Protein AF-A0A7Z7K9E3-F1 (afdb_monomer_lite)

Structure (mmCIF, N/CA/C/O backbone):
data_AF-A0A7Z7K9E3-F1
#
_entry.id   AF-A0A7Z7K9E3-F1
#
loop_
_atom_site.group_PDB
_atom_site.id
_atom_site.type_symbol
_atom_site.label_atom_id
_atom_site.label_alt_id
_atom_site.label_comp_id
_atom_site.label_asym_id
_atom_site.label_entity_id
_atom_site.label_seq_id
_atom_site.pdbx_PDB_ins_code
_atom_site.Cartn_x
_atom_site.Cartn_y
_atom_site.Cartn_z
_atom_site.occupancy
_atom_site.B_iso_or_equiv
_atom_site.auth_seq_id
_atom_site.auth_comp_id
_atom_site.auth_asym_id
_atom_site.auth_atom_id
_atom_site.pdbx_PDB_model_num
ATOM 1 N N . MET A 1 1 ? 17.194 15.528 -7.289 1.00 37.34 1 MET A N 1
ATOM 2 C CA . MET A 1 1 ? 17.210 14.606 -8.440 1.00 37.34 1 MET A CA 1
ATOM 3 C C . MET A 1 1 ? 16.567 13.323 -7.966 1.00 37.34 1 MET A C 1
ATOM 5 O O . MET A 1 1 ? 17.135 12.674 -7.096 1.00 37.34 1 MET A O 1
ATOM 9 N N . GLU A 1 2 ? 15.351 13.037 -8.426 1.00 52.84 2 GLU A N 1
ATOM 10 C CA . GLU A 1 2 ? 14.737 11.723 -8.227 1.00 52.84 2 GLU A CA 1
ATOM 11 C C . GLU A 1 2 ? 15.698 10.692 -8.826 1.00 52.84 2 GLU A C 1
ATOM 13 O O . GLU A 1 2 ? 16.073 10.805 -9.995 1.00 52.84 2 GLU A O 1
ATOM 18 N N . GLN A 1 3 ? 16.195 9.755 -8.015 1.00 50.16 3 GLN A N 1
ATOM 19 C CA . GLN A 1 3 ? 16.856 8.588 -8.586 1.00 50.16 3 GLN A CA 1
ATOM 20 C C . GLN A 1 3 ? 15.803 7.923 -9.461 1.00 50.16 3 GLN A C 1
ATOM 22 O O . GLN A 1 3 ? 14.761 7.529 -8.947 1.00 50.16 3 GLN A O 1
ATOM 27 N N . VAL A 1 4 ? 16.048 7.854 -10.770 1.00 55.06 4 VAL A N 1
ATOM 28 C CA . VAL A 1 4 ? 15.184 7.116 -11.689 1.00 55.06 4 VAL A CA 1
ATOM 29 C C . VAL A 1 4 ? 15.289 5.654 -11.279 1.00 55.06 4 VAL A C 1
ATOM 31 O O . VAL A 1 4 ? 16.242 4.952 -11.619 1.00 55.06 4 VAL A O 1
ATOM 34 N N . THR A 1 5 ? 14.365 5.220 -10.431 1.00 62.06 5 THR A N 1
ATOM 35 C CA . THR A 1 5 ? 14.292 3.843 -9.974 1.00 62.06 5 THR A CA 1
ATOM 36 C C . THR A 1 5 ? 13.796 3.016 -11.145 1.00 62.06 5 THR A C 1
ATOM 38 O O . THR A 1 5 ? 12.860 3.410 -11.831 1.00 62.06 5 THR A O 1
ATOM 41 N N . ARG A 1 6 ? 14.375 1.831 -11.375 1.00 70.94 6 ARG A N 1
ATOM 42 C CA . ARG A 1 6 ? 13.855 0.898 -12.397 1.00 70.94 6 ARG A CA 1
ATOM 43 C C . ARG A 1 6 ? 12.419 0.435 -12.131 1.00 70.94 6 ARG A C 1
ATOM 45 O O . ARG A 1 6 ? 11.846 -0.285 -12.940 1.00 70.94 6 ARG A O 1
ATOM 52 N N . TYR A 1 7 ? 11.905 0.746 -10.948 1.00 77.88 7 TYR A N 1
ATOM 53 C CA . TYR A 1 7 ? 10.565 0.413 -10.530 1.00 77.88 7 TYR A CA 1
ATOM 54 C C . TYR A 1 7 ? 9.704 1.659 -10.633 1.00 77.88 7 TYR A C 1
ATOM 56 O O . TYR A 1 7 ? 10.058 2.706 -10.087 1.00 77.88 7 TYR A O 1
ATOM 64 N N . ASP A 1 8 ? 8.603 1.523 -11.355 1.00 88.00 8 ASP A N 1
ATOM 65 C CA . ASP A 1 8 ? 7.599 2.559 -11.501 1.00 88.00 8 ASP A CA 1
ATOM 66 C C . ASP A 1 8 ? 6.848 2.723 -10.171 1.00 88.00 8 ASP A C 1
ATOM 68 O O . ASP A 1 8 ? 6.315 1.757 -9.610 1.00 88.00 8 ASP A O 1
ATOM 72 N N . ARG A 1 9 ? 6.863 3.951 -9.645 1.00 92.94 9 ARG A N 1
ATOM 73 C CA . ARG A 1 9 ? 6.238 4.286 -8.364 1.00 92.94 9 ARG A CA 1
ATOM 74 C C . ARG A 1 9 ? 4.726 4.092 -8.419 1.00 92.94 9 ARG A C 1
ATOM 76 O O . ARG A 1 9 ? 4.171 3.553 -7.467 1.00 92.94 9 ARG A O 1
ATOM 83 N N . ASP A 1 10 ? 4.078 4.516 -9.497 1.00 94.69 10 ASP A N 1
ATOM 84 C CA . ASP A 1 10 ? 2.622 4.483 -9.633 1.00 94.69 10 ASP A CA 1
ATOM 85 C C . ASP A 1 10 ? 2.131 3.048 -9.852 1.00 94.69 10 ASP A C 1
ATOM 87 O O . ASP A 1 10 ? 1.117 2.641 -9.282 1.00 94.69 10 ASP A O 1
ATOM 91 N N . TYR A 1 11 ? 2.906 2.231 -10.570 1.00 94.38 11 TYR A N 1
ATOM 92 C CA . TYR A 1 11 ? 2.659 0.792 -10.670 1.00 94.38 11 TYR A CA 1
ATOM 93 C C . TYR A 1 11 ? 2.733 0.103 -9.301 1.00 94.38 11 TYR A C 1
ATOM 95 O O . TYR A 1 11 ? 1.825 -0.641 -8.927 1.00 94.38 11 TYR A O 1
ATOM 103 N N . ILE A 1 12 ? 3.784 0.372 -8.516 1.00 96.25 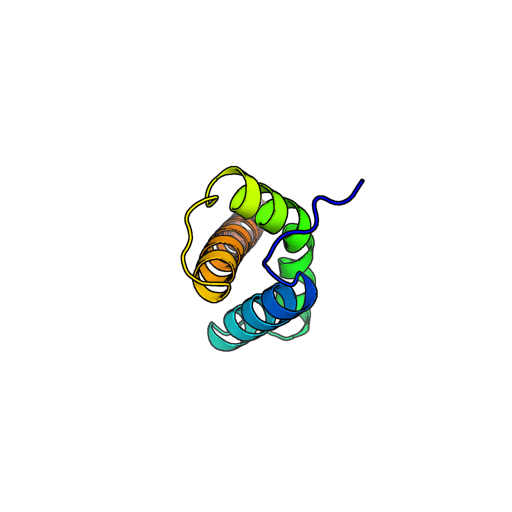12 ILE A N 1
ATOM 104 C CA . ILE A 1 12 ? 3.918 -0.189 -7.162 1.00 96.25 12 ILE A CA 1
ATOM 105 C C . ILE A 1 12 ? 2.809 0.327 -6.243 1.00 96.25 12 ILE A C 1
ATOM 107 O O . ILE A 1 12 ? 2.274 -0.444 -5.450 1.00 96.25 12 ILE A O 1
ATOM 111 N N . TRP A 1 13 ? 2.437 1.602 -6.362 1.00 97.50 13 TRP A N 1
ATOM 112 C CA . TRP A 1 13 ? 1.323 2.182 -5.618 1.00 97.50 13 TRP A CA 1
ATOM 113 C C . TRP A 1 13 ? 0.022 1.419 -5.881 1.00 97.50 13 TRP A C 1
ATOM 115 O O . TRP A 1 13 ? -0.641 1.018 -4.925 1.00 97.50 13 TRP A O 1
ATOM 125 N N . GLY A 1 14 ? -0.290 1.140 -7.153 1.00 97.25 14 GLY A N 1
ATOM 126 C CA . GLY A 1 14 ? -1.464 0.358 -7.545 1.00 97.25 14 GLY A CA 1
ATOM 127 C C . GLY A 1 14 ? -1.449 -1.057 -6.966 1.00 97.25 14 GLY A C 1
ATOM 128 O O . GLY A 1 14 ? -2.411 -1.463 -6.320 1.00 97.25 14 GLY A O 1
ATOM 129 N N . LEU A 1 15 ? -0.324 -1.772 -7.095 1.00 97.81 15 LEU A N 1
ATOM 130 C CA . LEU A 1 15 ? -0.181 -3.124 -6.538 1.00 97.81 15 LEU A CA 1
ATOM 131 C C . LEU A 1 15 ? -0.396 -3.163 -5.021 1.00 97.81 15 LEU A C 1
ATOM 133 O O . LEU A 1 15 ? -1.052 -4.067 -4.508 1.00 97.81 15 LEU A O 1
ATOM 137 N N . VAL A 1 16 ? 0.169 -2.200 -4.293 1.00 98.31 16 VAL A N 1
ATOM 138 C CA . VAL A 1 16 ? 0.048 -2.145 -2.832 1.00 98.31 16 VAL A CA 1
ATOM 139 C C . VAL A 1 16 ? -1.381 -1.797 -2.415 1.00 98.31 16 VAL A C 1
ATOM 141 O O . VAL A 1 16 ? -1.905 -2.408 -1.482 1.00 98.31 16 VAL A O 1
ATOM 144 N N . HIS A 1 17 ? -2.028 -0.855 -3.110 1.00 98.31 17 HIS A N 1
ATOM 145 C CA . HIS A 1 17 ? -3.425 -0.499 -2.857 1.00 98.31 17 HIS A CA 1
ATOM 146 C C . HIS A 1 17 ? -4.353 -1.702 -3.072 1.00 98.31 17 HIS A C 1
ATOM 148 O O . HIS A 1 17 ? -5.116 -2.056 -2.170 1.00 98.31 17 HIS A O 1
ATOM 154 N N . ASP A 1 18 ? -4.201 -2.407 -4.194 1.00 98.06 18 ASP A N 1
ATOM 155 C CA . ASP A 1 18 ? -4.975 -3.612 -4.502 1.00 98.06 18 ASP A CA 1
ATOM 156 C C . ASP A 1 18 ? -4.783 -4.704 -3.441 1.00 98.06 18 ASP A C 1
ATOM 158 O O . ASP A 1 18 ? -5.756 -5.319 -2.998 1.00 98.06 18 ASP A O 1
ATOM 162 N N . GLN A 1 19 ? -3.550 -4.920 -2.970 1.00 98.06 19 GLN A N 1
ATOM 163 C CA . GLN A 1 19 ?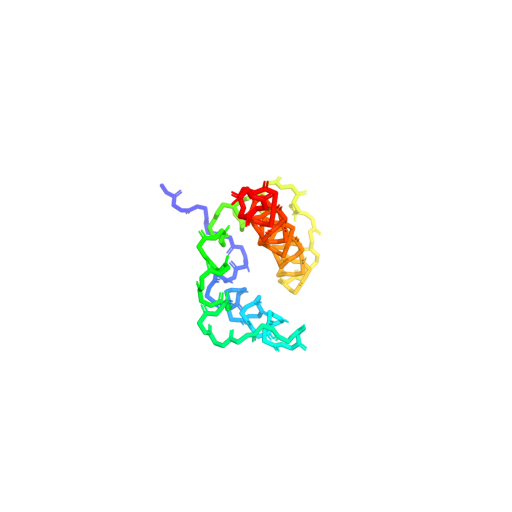 -3.268 -5.883 -1.899 1.00 98.06 19 GLN A CA 1
ATOM 164 C C . GLN A 1 19 ? -3.972 -5.515 -0.584 1.00 98.06 19 GLN A C 1
ATOM 166 O O . GLN A 1 19 ? -4.539 -6.395 0.065 1.00 98.06 19 GLN A O 1
ATOM 171 N N . LEU A 1 20 ? -4.012 -4.232 -0.201 1.00 97.75 20 LEU A N 1
ATOM 172 C CA . LEU A 1 20 ? -4.754 -3.781 0.987 1.00 97.75 20 LEU A CA 1
ATOM 173 C C . LEU A 1 20 ? -6.254 -4.095 0.866 1.00 97.75 20 LEU A C 1
ATOM 175 O O . LEU A 1 20 ? -6.870 -4.581 1.820 1.00 97.75 20 LEU A O 1
ATOM 179 N N . ARG A 1 21 ? -6.833 -3.892 -0.322 1.00 97.38 21 ARG A N 1
ATOM 180 C CA . ARG A 1 21 ? -8.239 -4.228 -0.599 1.00 97.38 21 ARG A CA 1
ATOM 181 C C . ARG A 1 21 ? -8.477 -5.738 -0.538 1.00 97.38 21 ARG A C 1
ATOM 183 O O . ARG A 1 21 ? -9.482 -6.167 0.027 1.00 97.38 21 ARG A O 1
ATOM 190 N N . GLN A 1 22 ? -7.550 -6.540 -1.062 1.00 97.12 22 GLN A N 1
ATOM 191 C CA . GLN A 1 22 ? -7.628 -8.006 -1.048 1.00 97.12 22 GLN A CA 1
ATOM 192 C C . GLN A 1 22 ? -7.576 -8.597 0.365 1.00 97.12 22 GLN A C 1
ATOM 194 O O . GLN A 1 22 ? -8.265 -9.580 0.631 1.00 97.12 22 GLN A O 1
ATOM 199 N N . VAL A 1 23 ? -6.824 -7.988 1.290 1.00 94.62 23 VAL A N 1
ATOM 200 C CA . VAL A 1 23 ? -6.790 -8.424 2.701 1.00 94.62 23 VAL A CA 1
ATOM 201 C C . VAL A 1 23 ? -7.950 -7.875 3.543 1.00 94.62 23 VAL A C 1
ATOM 203 O O . VAL A 1 23 ? -7.986 -8.076 4.755 1.00 94.62 23 VAL A O 1
ATOM 206 N N . GLY A 1 24 ? -8.924 -7.216 2.908 1.00 94.50 24 GLY A N 1
ATOM 207 C CA . GLY A 1 24 ? -10.201 -6.856 3.521 1.00 94.50 24 GLY A CA 1
ATOM 208 C C . GLY A 1 24 ? -10.307 -5.419 4.028 1.00 94.50 24 GLY A C 1
ATOM 209 O O . GLY A 1 24 ? -11.322 -5.078 4.637 1.00 94.50 24 GLY A O 1
ATOM 210 N N . LEU A 1 25 ? -9.322 -4.547 3.773 1.00 94.94 25 LEU A N 1
ATOM 211 C CA . LEU A 1 25 ? -9.490 -3.128 4.084 1.00 94.94 25 LEU A CA 1
ATOM 212 C C . LEU A 1 25 ? -10.550 -2.517 3.159 1.00 94.94 25 LEU A C 1
ATOM 214 O O . LEU A 1 25 ? -10.593 -2.767 1.950 1.00 94.94 25 LEU A O 1
ATOM 218 N N . SER A 1 26 ? -11.405 -1.660 3.724 1.00 96.06 26 SER A N 1
ATOM 219 C CA . SER A 1 26 ? -12.321 -0.829 2.936 1.00 96.06 26 SER A CA 1
ATOM 220 C C . SER A 1 26 ? -11.539 0.136 2.033 1.00 96.06 26 SER A C 1
ATOM 222 O O . SER A 1 26 ? -10.336 0.326 2.213 1.00 96.06 26 SER A O 1
ATOM 224 N N . GLN A 1 27 ? -12.212 0.763 1.063 1.00 95.38 27 GLN A N 1
ATOM 225 C CA . GLN A 1 27 ? -11.573 1.751 0.187 1.00 95.38 27 GLN A CA 1
ATOM 226 C C . GLN A 1 27 ? -10.956 2.879 1.022 1.00 95.38 27 GLN A C 1
ATOM 228 O O . GLN A 1 27 ? -9.757 3.109 0.948 1.00 95.38 27 GLN A O 1
ATOM 233 N N . ALA A 1 28 ? -11.753 3.475 1.913 1.00 95.25 28 ALA A N 1
ATOM 234 C CA . ALA A 1 28 ? -11.302 4.547 2.794 1.00 95.25 28 ALA A CA 1
ATOM 235 C C . ALA A 1 28 ? -10.160 4.113 3.731 1.00 95.25 28 ALA A C 1
ATOM 237 O O . ALA A 1 28 ? -9.225 4.877 3.950 1.00 95.25 28 ALA A O 1
ATOM 238 N N . ALA A 1 29 ? -10.207 2.887 4.267 1.00 94.56 29 ALA A N 1
ATOM 239 C CA . ALA A 1 29 ? -9.124 2.366 5.101 1.00 94.56 29 ALA A CA 1
ATOM 240 C C . ALA A 1 29 ? -7.840 2.128 4.292 1.00 94.56 29 ALA A C 1
ATOM 242 O O . ALA A 1 29 ? -6.752 2.394 4.792 1.00 94.56 29 ALA A O 1
ATOM 243 N N . SER A 1 30 ? -7.961 1.669 3.044 1.00 96.94 30 SER A N 1
ATOM 244 C CA . SER A 1 30 ? -6.819 1.470 2.144 1.00 96.94 30 SER A CA 1
ATOM 245 C C . SER A 1 30 ? -6.194 2.811 1.768 1.00 96.94 30 SER A C 1
ATOM 247 O O . SER A 1 30 ? -4.994 2.987 1.942 1.00 96.94 30 SER A O 1
ATOM 249 N N . ASP A 1 31 ? -7.009 3.791 1.369 1.00 96.25 31 ASP A N 1
ATOM 250 C CA . ASP A 1 31 ? -6.560 5.153 1.056 1.00 96.25 31 ASP A CA 1
ATOM 251 C C . ASP A 1 31 ? -5.849 5.793 2.258 1.00 96.25 31 ASP A C 1
ATOM 253 O O . ASP A 1 31 ? -4.790 6.405 2.112 1.00 96.25 31 ASP A O 1
ATOM 257 N N . TYR A 1 32 ? -6.384 5.593 3.468 1.00 94.75 32 TYR A N 1
ATOM 258 C CA . TYR A 1 32 ? -5.746 6.059 4.694 1.00 94.75 32 TYR A CA 1
ATOM 259 C C . TYR A 1 32 ? -4.441 5.315 5.000 1.00 94.75 32 TYR A C 1
ATOM 261 O O . TYR A 1 32 ? -3.460 5.940 5.381 1.00 94.75 32 TYR A O 1
ATOM 269 N N . ALA A 1 33 ? -4.377 3.993 4.832 1.00 96.06 33 ALA A N 1
ATOM 270 C CA . ALA A 1 33 ? -3.142 3.242 5.060 1.00 96.06 33 ALA A CA 1
ATOM 271 C C . ALA A 1 33 ? -2.028 3.665 4.079 1.00 96.06 33 ALA A C 1
ATOM 273 O O . ALA A 1 33 ? -0.853 3.731 4.453 1.00 96.06 33 ALA A O 1
ATOM 274 N N . MET A 1 34 ? -2.394 4.046 2.851 1.00 97.69 34 MET A N 1
ATOM 275 C CA . MET A 1 34 ? -1.463 4.518 1.822 1.00 97.69 34 MET A CA 1
ATOM 276 C C . MET A 1 34 ? -0.752 5.838 2.164 1.00 97.69 34 MET A C 1
ATOM 278 O O . MET A 1 34 ? 0.220 6.172 1.488 1.00 97.69 34 MET A O 1
ATOM 282 N N . ILE A 1 35 ? -1.105 6.541 3.251 1.00 96.69 35 ILE A N 1
ATOM 283 C CA . ILE A 1 35 ? -0.308 7.682 3.753 1.00 96.69 35 ILE A CA 1
ATOM 284 C C . ILE A 1 35 ? 1.142 7.285 4.072 1.00 96.69 35 ILE A C 1
ATOM 286 O O . ILE 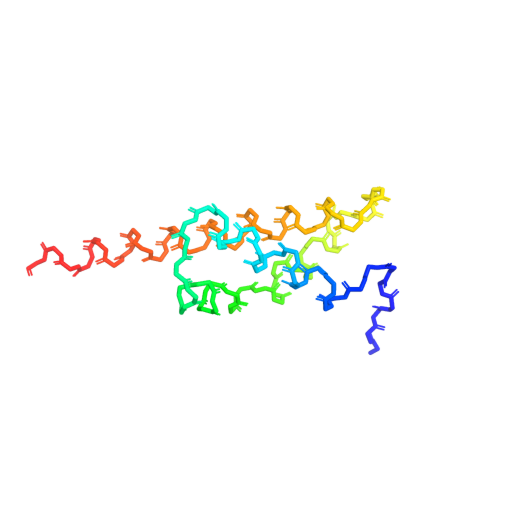A 1 35 ? 2.047 8.116 4.037 1.00 96.69 35 ILE A O 1
ATOM 290 N N . HIS A 1 36 ? 1.378 6.008 4.390 1.00 97.31 36 HIS A N 1
ATOM 291 C CA . HIS A 1 36 ? 2.705 5.486 4.706 1.00 97.31 36 HIS A CA 1
ATOM 292 C C . HIS A 1 36 ? 3.510 5.092 3.461 1.00 97.31 36 HIS A C 1
ATOM 294 O O . HIS A 1 36 ? 4.689 4.745 3.590 1.00 97.31 36 HIS A O 1
ATOM 300 N N . PHE A 1 37 ? 2.903 5.143 2.271 1.00 97.88 37 PHE A N 1
ATOM 301 C CA . PHE A 1 37 ? 3.479 4.607 1.044 1.00 97.88 37 PHE A CA 1
ATOM 302 C C . PHE A 1 37 ? 4.846 5.200 0.725 1.00 97.88 37 PHE A C 1
ATOM 304 O O . PHE A 1 37 ? 5.799 4.443 0.598 1.00 97.88 37 PHE A O 1
ATOM 311 N N . ASP A 1 38 ? 4.980 6.526 0.658 1.00 96.31 38 ASP A N 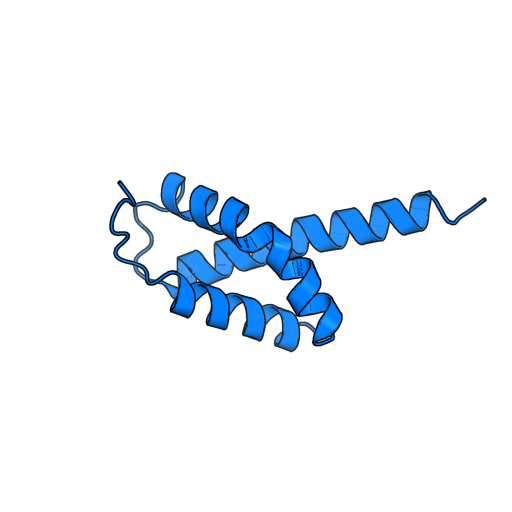1
ATOM 312 C CA . ASP A 1 38 ? 6.237 7.152 0.224 1.00 96.31 38 ASP A CA 1
ATOM 313 C C . ASP A 1 38 ? 7.415 6.791 1.127 1.00 96.31 38 ASP A C 1
ATOM 315 O O . ASP A 1 38 ? 8.511 6.479 0.653 1.00 96.31 38 ASP A O 1
ATOM 319 N N . HIS A 1 39 ? 7.177 6.768 2.439 1.00 96.62 39 HIS A N 1
ATOM 320 C CA . HIS A 1 39 ? 8.194 6.379 3.403 1.00 96.62 39 HIS A CA 1
ATOM 321 C C . HIS A 1 39 ? 8.595 4.909 3.228 1.00 96.62 39 HIS A C 1
ATOM 323 O O . HIS A 1 39 ? 9.785 4.592 3.186 1.00 96.62 39 HIS A O 1
ATOM 329 N N . ARG A 1 40 ? 7.616 4.008 3.084 1.00 97.06 40 ARG A N 1
ATOM 330 C CA . ARG A 1 40 ? 7.877 2.574 2.906 1.00 97.06 40 ARG A CA 1
ATOM 331 C C . ARG A 1 40 ? 8.493 2.250 1.549 1.00 97.06 40 ARG A C 1
ATOM 333 O O . ARG A 1 40 ? 9.382 1.406 1.490 1.00 97.06 40 ARG A O 1
ATOM 340 N N . TYR A 1 41 ? 8.088 2.948 0.494 1.00 95.81 41 TYR A N 1
ATOM 341 C CA . TYR A 1 41 ? 8.640 2.827 -0.850 1.00 95.81 41 TYR A CA 1
ATOM 342 C C . TYR A 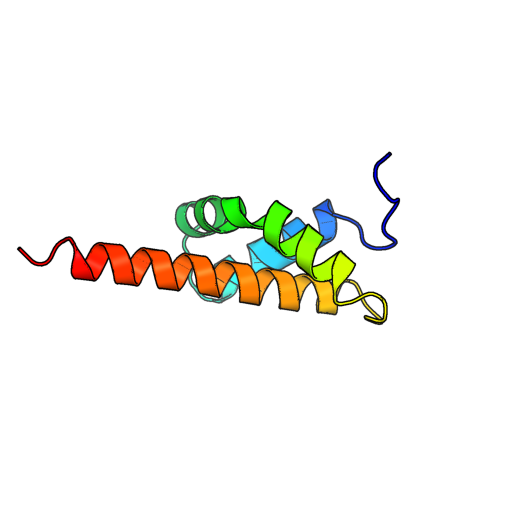1 41 ? 10.112 3.226 -0.875 1.00 95.81 41 TYR A C 1
ATOM 344 O O . TYR A 1 41 ? 10.956 2.440 -1.301 1.00 95.81 41 TYR A O 1
ATOM 352 N N . LYS A 1 42 ? 10.449 4.395 -0.320 1.00 94.12 42 LYS A N 1
ATOM 353 C CA . LYS A 1 42 ? 11.842 4.837 -0.220 1.00 94.12 42 LYS A CA 1
ATOM 354 C C . LYS A 1 42 ? 12.697 3.857 0.588 1.00 94.12 42 LYS A C 1
ATOM 356 O O . LYS A 1 42 ? 13.780 3.487 0.142 1.00 94.12 42 LYS A O 1
ATOM 361 N N . TYR A 1 43 ? 12.183 3.378 1.720 1.00 94.50 43 TYR A N 1
ATOM 362 C CA . TYR A 1 43 ? 12.872 2.375 2.532 1.00 94.50 43 TYR A CA 1
ATOM 363 C C . TYR A 1 43 ? 13.113 1.075 1.746 1.00 94.50 43 TYR A C 1
ATOM 365 O O . TYR A 1 43 ? 14.209 0.518 1.764 1.00 94.50 43 TYR A O 1
ATOM 373 N N . ALA A 1 44 ? 12.121 0.601 0.989 1.00 94.12 44 ALA A N 1
ATOM 374 C CA . ALA A 1 44 ? 12.284 -0.579 0.147 1.00 94.12 44 ALA A CA 1
ATOM 375 C C . ALA A 1 44 ? 13.383 -0.377 -0.910 1.00 94.12 44 ALA A C 1
ATOM 377 O O . ALA A 1 44 ? 14.205 -1.265 -1.108 1.00 94.12 44 ALA A O 1
ATOM 378 N N . LEU A 1 45 ? 13.466 0.793 -1.548 1.00 91.44 45 LEU A N 1
ATOM 379 C CA . LEU A 1 45 ? 14.514 1.085 -2.533 1.00 91.44 45 LEU A CA 1
ATOM 380 C C . LEU A 1 45 ? 15.925 1.103 -1.925 1.00 91.44 45 LEU A C 1
ATOM 382 O O . LEU A 1 45 ? 16.867 0.609 -2.545 1.00 91.44 45 LEU A O 1
ATOM 386 N N . GLU A 1 46 ? 16.067 1.627 -0.707 1.00 91.81 46 GLU A N 1
ATOM 387 C CA . GLU A 1 46 ? 17.342 1.672 0.020 1.00 91.81 46 GLU A CA 1
ATOM 388 C C . GLU A 1 46 ? 17.818 0.268 0.435 1.00 91.81 46 GLU A C 1
ATOM 390 O O . GLU A 1 46 ? 19.013 -0.042 0.370 1.00 91.81 46 GLU A O 1
ATOM 395 N N . HIS A 1 47 ? 16.884 -0.611 0.810 1.00 91.88 47 HIS A N 1
ATOM 396 C CA . HIS A 1 47 ? 17.192 -1.923 1.383 1.00 91.88 47 HIS A CA 1
ATOM 397 C C . HIS A 1 47 ? 17.074 -3.098 0.394 1.00 91.88 47 HIS A C 1
ATOM 399 O O . HIS A 1 47 ? 17.694 -4.140 0.610 1.00 91.88 47 HIS A O 1
ATOM 405 N N . MET A 1 48 ? 16.358 -2.944 -0.724 1.00 89.25 48 MET A N 1
ATOM 406 C CA . MET A 1 48 ? 16.080 -4.006 -1.705 1.00 89.25 48 MET A CA 1
ATOM 407 C C . MET A 1 48 ? 16.723 -3.757 -3.076 1.00 89.25 48 MET A C 1
ATOM 409 O O . MET A 1 48 ? 16.156 -4.077 -4.126 1.00 89.25 48 MET A O 1
ATOM 413 N N . ARG A 1 49 ? 17.959 -3.242 -3.082 1.00 80.00 49 ARG A N 1
ATOM 414 C CA . ARG A 1 49 ? 18.724 -2.931 -4.307 1.00 80.00 49 ARG A CA 1
ATOM 415 C C . ARG A 1 49 ? 18.870 -4.100 -5.300 1.00 80.00 49 ARG A C 1
ATOM 417 O O . ARG A 1 49 ? 19.123 -3.870 -6.477 1.00 80.00 49 ARG A O 1
ATOM 424 N N . PHE A 1 50 ? 18.701 -5.342 -4.837 1.00 82.81 50 PHE A N 1
ATOM 425 C CA . PHE A 1 50 ? 18.838 -6.565 -5.638 1.00 82.81 50 PHE A CA 1
ATOM 426 C C . PHE A 1 50 ? 17.511 -7.249 -5.991 1.00 82.81 50 PHE A C 1
ATOM 428 O O . PHE A 1 50 ? 17.538 -8.301 -6.625 1.00 82.81 50 PHE A O 1
ATOM 435 N N . ALA A 1 51 ? 16.353 -6.703 -5.599 1.00 85.50 51 ALA A N 1
ATOM 436 C CA . ALA A 1 51 ? 15.071 -7.358 -5.868 1.00 85.50 51 ALA A CA 1
ATOM 437 C C . ALA A 1 51 ? 14.874 -7.594 -7.374 1.00 85.50 51 ALA A C 1
ATOM 439 O O . ALA A 1 51 ? 15.020 -6.685 -8.173 1.00 85.50 51 ALA A O 1
ATOM 440 N N . ALA A 1 52 ? 14.560 -8.811 -7.807 1.00 81.19 52 ALA A N 1
ATOM 441 C CA . ALA A 1 52 ? 14.510 -9.105 -9.243 1.00 81.19 52 ALA A CA 1
ATOM 442 C C . ALA A 1 52 ? 13.316 -8.447 -9.962 1.00 81.19 52 ALA A C 1
ATOM 444 O O . ALA A 1 52 ? 13.336 -8.312 -11.183 1.00 81.19 52 ALA A O 1
ATOM 445 N N . ARG A 1 53 ? 12.269 -8.075 -9.214 1.00 89.25 53 ARG A N 1
ATOM 446 C CA . ARG A 1 53 ? 10.943 -7.726 -9.731 1.00 89.25 53 ARG A CA 1
ATOM 447 C C . ARG A 1 53 ? 10.299 -6.599 -8.924 1.00 89.25 53 ARG A C 1
ATOM 449 O O . ARG A 1 53 ? 10.552 -6.482 -7.724 1.00 89.25 53 ARG A O 1
ATOM 456 N N . ALA A 1 54 ? 9.460 -5.800 -9.582 1.00 90.25 54 ALA A N 1
ATOM 457 C CA . ALA A 1 54 ? 8.714 -4.715 -8.943 1.00 90.25 54 ALA A CA 1
ATOM 458 C C . ALA A 1 54 ? 7.723 -5.248 -7.897 1.00 90.25 54 ALA A C 1
ATO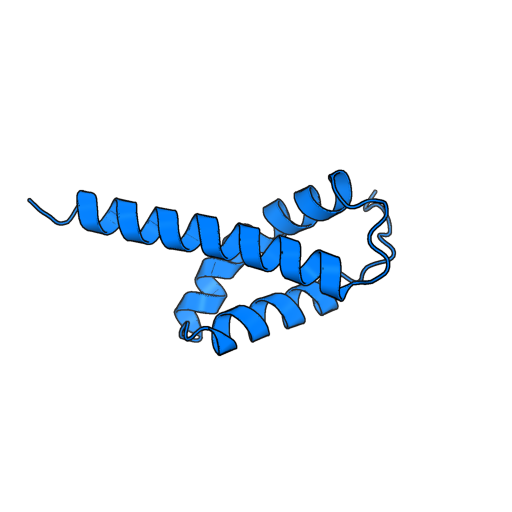M 460 O O . ALA A 1 54 ? 7.559 -4.644 -6.844 1.00 90.25 54 ALA A O 1
ATOM 461 N N . GLU A 1 55 ? 7.147 -6.427 -8.132 1.00 92.88 55 GLU A N 1
ATOM 462 C CA . GLU A 1 55 ? 6.220 -7.101 -7.221 1.00 92.88 55 GLU A CA 1
ATOM 463 C C . GLU A 1 55 ? 6.871 -7.409 -5.866 1.00 92.88 55 GLU A C 1
ATOM 465 O O . GLU A 1 55 ? 6.222 -7.298 -4.833 1.00 92.88 55 GLU A O 1
ATOM 470 N N . THR A 1 56 ? 8.170 -7.723 -5.847 1.00 94.69 56 THR A N 1
ATOM 471 C CA . THR A 1 56 ? 8.918 -7.934 -4.597 1.00 94.69 56 THR A CA 1
ATOM 472 C C . THR A 1 56 ? 9.074 -6.634 -3.804 1.00 94.69 56 THR A C 1
ATOM 474 O O . THR A 1 56 ? 9.018 -6.650 -2.577 1.00 94.69 56 THR A O 1
ATOM 477 N N . ILE A 1 57 ? 9.246 -5.500 -4.492 1.00 94.88 57 ILE A N 1
ATOM 478 C CA . ILE A 1 57 ? 9.242 -4.185 -3.839 1.00 94.88 57 ILE A CA 1
ATOM 479 C C . ILE A 1 57 ? 7.839 -3.876 -3.313 1.00 94.88 57 ILE A C 1
ATOM 481 O O . ILE A 1 57 ? 7.706 -3.472 -2.162 1.00 94.88 57 ILE A O 1
ATOM 485 N N . ALA A 1 58 ? 6.797 -4.113 -4.115 1.00 96.62 58 ALA A N 1
ATOM 486 C CA . ALA A 1 58 ? 5.411 -3.899 -3.711 1.00 96.62 58 ALA A CA 1
ATOM 487 C C . ALA A 1 58 ? 5.041 -4.715 -2.465 1.00 96.62 58 ALA A C 1
ATOM 489 O O . ALA A 1 58 ? 4.518 -4.151 -1.513 1.00 96.62 58 ALA A O 1
ATOM 490 N N . GLU A 1 59 ? 5.397 -5.999 -2.408 1.00 96.62 59 GLU A N 1
ATOM 491 C CA . GLU A 1 59 ? 5.164 -6.850 -1.235 1.00 96.62 59 GLU A CA 1
ATOM 492 C C . GLU A 1 59 ? 5.862 -6.309 0.025 1.00 96.62 59 GLU A C 1
ATOM 494 O O . GLU A 1 59 ? 5.276 -6.257 1.108 1.00 96.62 59 GLU A O 1
ATOM 499 N N . TYR A 1 60 ? 7.108 -5.847 -0.106 1.00 96.69 60 TYR A N 1
ATOM 500 C CA . TYR A 1 60 ? 7.832 -5.247 1.013 1.00 96.69 60 TYR A CA 1
ATOM 501 C C . TYR A 1 60 ? 7.152 -3.968 1.517 1.00 96.69 60 TYR A C 1
ATOM 503 O O . TYR A 1 60 ? 6.980 -3.774 2.724 1.00 96.69 60 TYR A O 1
ATOM 511 N N . VAL A 1 61 ? 6.746 -3.099 0.590 1.00 97.75 61 VAL A N 1
ATOM 512 C CA . VAL A 1 61 ? 6.035 -1.856 0.900 1.00 97.75 61 VAL A CA 1
ATOM 513 C C . VAL A 1 61 ? 4.697 -2.160 1.569 1.00 97.75 61 VAL A C 1
ATOM 515 O O . VAL A 1 61 ? 4.422 -1.604 2.631 1.00 97.75 61 VAL A O 1
ATOM 518 N N . PHE A 1 62 ? 3.916 -3.086 1.012 1.00 98.31 62 PHE A N 1
ATOM 519 C CA . PHE A 1 62 ? 2.651 -3.556 1.569 1.00 98.31 62 PHE A CA 1
ATOM 520 C C . PHE A 1 62 ? 2.806 -4.025 3.018 1.00 98.31 62 PHE A C 1
ATOM 522 O O . PHE A 1 62 ? 2.113 -3.521 3.903 1.00 98.31 62 PHE A O 1
ATOM 529 N N . ASN A 1 63 ? 3.773 -4.906 3.290 1.00 97.81 63 ASN A N 1
ATOM 530 C CA . ASN A 1 63 ? 4.035 -5.401 4.642 1.00 97.81 63 ASN A CA 1
ATOM 531 C C . ASN A 1 63 ? 4.389 -4.260 5.609 1.00 97.81 63 ASN A C 1
ATOM 533 O O . ASN A 1 63 ? 3.918 -4.222 6.749 1.00 97.81 63 ASN A O 1
ATOM 537 N N . GLY A 1 64 ? 5.182 -3.290 5.147 1.00 97.44 64 GLY A N 1
ATOM 538 C CA . GLY A 1 64 ? 5.526 -2.106 5.927 1.00 97.44 64 GLY A CA 1
ATOM 539 C C . GLY A 1 64 ? 4.327 -1.201 6.232 1.00 97.44 64 GLY A C 1
ATOM 540 O O . GLY A 1 64 ? 4.268 -0.629 7.325 1.00 97.44 64 GLY A O 1
ATOM 541 N N . ILE A 1 65 ? 3.392 -1.052 5.292 1.00 98.06 65 ILE A N 1
ATOM 542 C CA . ILE A 1 65 ? 2.166 -0.262 5.472 1.00 98.06 65 ILE A CA 1
ATOM 543 C C . ILE A 1 65 ? 1.203 -0.978 6.422 1.00 98.06 65 ILE A C 1
ATOM 545 O O . ILE A 1 65 ? 0.728 -0.371 7.383 1.00 98.06 65 ILE A O 1
ATOM 549 N N . LEU A 1 66 ? 0.964 -2.274 6.209 1.00 95.94 66 LEU A N 1
ATOM 550 C CA . LEU A 1 66 ? 0.066 -3.073 7.042 1.00 95.94 66 LEU A CA 1
ATOM 551 C C . LEU A 1 66 ? 0.522 -3.092 8.510 1.00 95.94 66 LEU A C 1
ATOM 553 O O . LEU A 1 66 ? -0.305 -3.023 9.424 1.00 95.94 66 LEU A O 1
ATOM 557 N N . ALA A 1 67 ? 1.836 -3.121 8.745 1.00 95.38 67 ALA A N 1
ATOM 558 C CA . ALA A 1 67 ? 2.408 -3.025 10.083 1.00 95.38 67 ALA A CA 1
ATOM 559 C C . ALA A 1 67 ? 2.116 -1.674 10.770 1.00 95.38 67 ALA A C 1
ATOM 561 O O . ALA A 1 67 ? 1.729 -1.668 11.940 1.00 95.38 67 ALA A O 1
ATOM 562 N N . GLU A 1 68 ? 2.257 -0.538 10.069 1.00 94.62 68 GLU A N 1
ATOM 563 C CA . GLU A 1 68 ? 1.924 0.787 10.635 1.00 94.62 68 GLU A CA 1
ATOM 564 C C . GLU A 1 68 ? 0.426 0.920 10.908 1.00 94.62 68 GLU A C 1
ATOM 566 O O . GLU A 1 68 ? 0.028 1.351 11.992 1.00 94.62 68 GLU A O 1
ATOM 571 N N . TRP A 1 69 ? -0.408 0.474 9.965 1.00 90.12 69 TRP A N 1
ATOM 572 C CA . TRP A 1 69 ? -1.859 0.464 10.125 1.00 90.12 69 TRP A CA 1
ATOM 573 C C . TRP A 1 69 ? -2.281 -0.319 11.374 1.00 90.12 69 TRP A C 1
ATOM 575 O O . TRP A 1 69 ? -2.980 0.207 12.241 1.00 90.12 69 TRP A O 1
ATOM 585 N N . THR A 1 70 ? -1.790 -1.553 11.519 1.00 89.56 70 THR A N 1
ATOM 586 C CA . THR A 1 70 ? -2.121 -2.426 12.658 1.00 89.56 70 THR A CA 1
ATOM 587 C C . THR A 1 70 ? -1.645 -1.834 13.986 1.00 89.56 70 THR A C 1
ATOM 589 O O . THR A 1 70 ? -2.335 -1.930 15.004 1.00 89.56 70 THR A O 1
ATOM 592 N N . LYS A 1 71 ? -0.480 -1.176 13.993 1.00 90.50 71 LYS A N 1
ATOM 593 C CA . LYS A 1 71 ? 0.034 -0.462 15.167 1.00 90.50 71 LYS A CA 1
ATOM 594 C C . LYS A 1 71 ? -0.872 0.710 15.562 1.00 90.50 71 LYS A C 1
ATOM 596 O O . LYS A 1 71 ? -1.117 0.902 16.751 1.00 90.50 71 LYS A O 1
ATOM 601 N N . GLY A 1 72 ? -1.386 1.460 14.586 1.00 84.56 72 GLY A N 1
ATOM 602 C CA . GLY A 1 72 ? -2.337 2.552 14.806 1.00 84.56 72 GLY A CA 1
ATOM 603 C C . GLY A 1 72 ? -3.666 2.073 15.395 1.00 84.56 72 GLY A C 1
ATOM 604 O O . GLY A 1 72 ? -4.134 2.645 16.378 1.00 84.56 72 GLY A O 1
ATOM 605 N N . GLN A 1 73 ? -4.225 0.983 14.857 1.00 84.31 73 GLN A N 1
ATOM 606 C CA . GLN A 1 73 ? -5.448 0.362 15.389 1.00 84.31 73 GLN A CA 1
ATOM 607 C C . GLN A 1 73 ? -5.271 -0.036 16.860 1.00 84.31 73 GLN A C 1
ATOM 609 O O . GLN A 1 73 ? -6.044 0.389 17.716 1.00 84.31 73 GLN A O 1
ATOM 614 N N . ARG A 1 74 ? -4.176 -0.740 17.174 1.00 81.38 74 ARG A N 1
ATOM 615 C CA . ARG A 1 74 ? -3.863 -1.162 18.546 1.00 81.38 74 ARG A CA 1
ATOM 616 C C . ARG A 1 74 ? -3.701 0.015 19.510 1.00 81.38 74 ARG A C 1
ATOM 618 O O . ARG A 1 74 ? -4.100 -0.070 20.665 1.00 81.38 74 ARG A O 1
ATOM 625 N N . LEU A 1 75 ? -3.101 1.118 19.063 1.00 79.25 75 LEU A N 1
ATOM 626 C CA . LEU A 1 75 ? -2.944 2.307 19.902 1.00 79.25 75 LEU A CA 1
ATOM 627 C C . LEU A 1 75 ? -4.292 2.973 20.209 1.00 79.25 75 LEU A C 1
ATOM 629 O O . LEU A 1 75 ? -4.475 3.474 21.314 1.00 79.25 75 LEU A O 1
ATOM 633 N N . ASN A 1 76 ? -5.220 2.979 19.252 1.00 76.94 76 ASN A N 1
ATOM 634 C CA . ASN A 1 76 ? -6.562 3.520 19.460 1.00 76.94 76 ASN A CA 1
ATOM 635 C C . ASN A 1 76 ? -7.384 2.641 20.409 1.00 76.94 76 ASN A C 1
ATOM 637 O O . ASN A 1 76 ? -8.043 3.179 21.291 1.00 76.94 76 ASN A O 1
ATOM 641 N N . GLU A 1 77 ? -7.289 1.314 20.292 1.00 77.38 77 GLU A N 1
ATOM 642 C CA . GLU A 1 77 ? -7.913 0.372 21.235 1.00 77.38 77 GLU A CA 1
ATOM 643 C C . GLU A 1 77 ? -7.424 0.597 22.675 1.00 77.38 77 GLU A C 1
ATOM 645 O O . GLU A 1 77 ? -8.229 0.647 23.599 1.00 77.38 77 GLU A O 1
ATOM 650 N N . LEU A 1 78 ? -6.116 0.807 22.867 1.00 73.75 78 LEU A N 1
ATOM 651 C CA . LEU A 1 78 ? -5.533 1.087 24.186 1.00 73.75 78 LEU A CA 1
ATOM 652 C C . LEU A 1 78 ? -5.945 2.451 24.766 1.00 73.75 78 LEU A C 1
ATOM 654 O O . LEU A 1 78 ? -5.922 2.616 25.980 1.00 73.75 78 LEU A O 1
ATOM 658 N N . LYS A 1 79 ? -6.284 3.430 23.917 1.00 73.38 79 LYS A N 1
ATOM 659 C CA . LYS A 1 79 ? -6.677 4.792 24.327 1.00 73.38 79 LYS A CA 1
ATOM 660 C C . LYS A 1 79 ? -8.187 4.983 24.487 1.00 73.38 79 LYS A C 1
ATOM 662 O O . LYS A 1 79 ? -8.598 5.926 25.146 1.00 73.38 79 LYS A O 1
ATOM 667 N N . GLY A 1 80 ? -9.003 4.146 23.850 1.00 60.50 80 GLY A N 1
ATOM 668 C CA . GLY A 1 80 ? -10.469 4.203 23.913 1.00 60.50 80 GLY A CA 1
ATOM 669 C C . GLY A 1 80 ? -11.087 3.332 25.010 1.00 60.50 80 GLY A C 1
ATOM 670 O O . GLY A 1 80 ? -12.299 3.145 25.007 1.00 60.50 80 GLY A O 1
ATOM 671 N N . GLY A 1 81 ? -10.263 2.757 25.890 1.00 57.31 81 GLY A N 1
ATOM 672 C CA . GLY A 1 81 ? -10.669 1.850 26.966 1.00 57.31 81 GLY A CA 1
ATOM 673 C C . GLY A 1 81 ? -10.790 2.490 28.354 1.00 57.31 81 GLY A C 1
ATOM 674 O O . GLY A 1 81 ? -10.642 1.761 29.333 1.00 57.31 81 GLY A O 1
ATOM 675 N N . GLU A 1 82 ? -11.015 3.807 28.447 1.00 46.41 82 GLU A N 1
ATOM 676 C CA . GLU A 1 82 ? -11.288 4.537 29.704 1.00 46.41 82 GLU A CA 1
ATOM 677 C C . GLU A 1 82 ? -12.753 4.982 29.800 1.00 46.41 82 GLU A C 1
ATOM 679 O O . GLU A 1 82 ? -13.258 5.585 28.823 1.00 46.41 82 GLU A O 1
#

pLDDT: mean 88.34, std 13.66, range [37.34, 98.31]

Secondary structure (DSSP, 8-state):
-----SS-HHHHHHHHHHHHHHTT--HHHHHHHGGGHHHHHHHHHHH-TT-SSHHHHHHHHHHHHHHHHHHHHHHHHHHS--

Foldseek 3Di:
DPPPDPADLVVLLVLLLVVCVVVPQDNVLSVVLCVCQVVQLVVLVVVVVPPPDNVVSSVSSNVVSVVVSVVVVVVVVVVVPD

Radius of gyration: 14.02 Å; chains: 1; bounding box: 31×24×42 Å

Organism: Streptococcus agalactiae (NCBI:txid1311)

Sequence (82 aa):
MEQVTRYDRDYIWGLVHDQLRQVGLSQAASDYAMIHFDHRYKYALEHMRFAARAETIAEYVFNGILAEWTKGQRLNELKGGE